Protein AF-A0A8J7W4I3-F1 (afdb_monomer)

Mean predicted aligned error: 11.01 Å

Nearest PDB structures (foldseek):
  8e2i-assembly1_F  TM=3.881E-01  e=6.568E+00  Homo sapiens

Sequence (154 aa):
MSFKELLKLMIRDFFVITAGIVISVAIFCSAFYPEELFPVEFFWNIISLGIMSSLPHFIFYSEKELNKRQMLTRQVIHFSIILLILFTVGYSWGWIATGNILQPVVFFLLVTAVYLGVKVLAFQNDRKMADLLNRKLGEFHNLSGQSMDKERKE

InterPro domains:
  IPR021560 Protein of unknown function DUF3021 [PF11457] (11-137)

Radius of gyration: 22.22 Å; Cα contacts (8 Å, |Δi|>4): 41; chains: 1; bounding box: 44×23×83 Å

Foldseek 3Di:
DDPVVVVVVLVVLLVLLLVLLVVLVVVLCVVPPVPDDDDPVVVVVSNVLSVVLSVLVVVPPDPDPDDPVVVVVVLVVSLVVNLVVVVVVCVVVVVAPPPDPVSNVSVNVSSVVSSVVSVVVVVVVVVVVVVVVVVVVVVVVVVVVVVVVVVVVD

Secondary structure (DSSP, 8-state):
--HHHHHHHHHHHHHHHHHHHHHHHHHHHHHH-TT----HHHHHHHHHHHHHHHHHHHHH-------HHHHHHHHHHHHHHHHHHHHHHHHHTT-S-TT-THHHHHHHHHHHHHHHHHHHHHHHHHHHHHHHHHHHHHHHHHHHHHHHHHHTT-

pLDDT: mean 74.69, std 10.33, range [40.12, 89.81]

Structure (mmCIF, N/CA/C/O backbone):
data_AF-A0A8J7W4I3-F1
#
_entry.id   AF-A0A8J7W4I3-F1
#
loop_
_atom_site.group_PDB
_atom_site.id
_atom_site.type_symbol
_atom_site.label_atom_id
_atom_site.label_alt_id
_atom_site.label_comp_id
_atom_site.label_asym_id
_atom_site.label_entity_id
_atom_site.label_seq_id
_atom_site.pdbx_PDB_ins_code
_atom_site.Cartn_x
_atom_site.Cartn_y
_atom_site.Cartn_z
_atom_site.occupancy
_atom_site.B_iso_or_equiv
_atom_site.auth_seq_id
_atom_site.auth_comp_id
_atom_site.auth_asym_id
_atom_site.auth_atom_id
_atom_site.pdbx_PDB_model_num
ATOM 1 N N . MET A 1 1 ? -10.582 8.110 20.628 1.00 56.19 1 MET A N 1
ATOM 2 C CA . MET A 1 1 ? -9.203 7.590 20.827 1.00 56.19 1 MET A CA 1
ATOM 3 C C . MET A 1 1 ? -8.266 8.732 21.202 1.00 56.19 1 MET A C 1
ATOM 5 O O . MET A 1 1 ? -8.504 9.848 20.764 1.00 56.19 1 MET A O 1
ATOM 9 N N . SER A 1 2 ? -7.210 8.474 21.983 1.00 65.94 2 SER A N 1
ATOM 10 C CA . SER A 1 2 ? -6.148 9.466 22.232 1.00 65.94 2 SER A CA 1
ATOM 11 C C . SER A 1 2 ? -5.258 9.633 20.994 1.00 65.94 2 SER A C 1
ATOM 13 O O . SER A 1 2 ? -5.010 8.657 20.287 1.00 65.94 2 SER A O 1
ATOM 15 N N . PHE A 1 3 ? -4.732 10.839 20.756 1.00 71.44 3 PHE A N 1
ATOM 16 C CA . PHE A 1 3 ? -3.835 11.141 19.629 1.00 71.44 3 PHE A CA 1
ATOM 17 C C . PHE A 1 3 ? -2.636 10.182 19.543 1.00 71.44 3 PHE A C 1
ATOM 19 O O . PHE A 1 3 ? -2.240 9.775 18.457 1.00 71.44 3 PHE A O 1
ATOM 26 N N . LYS A 1 4 ? -2.099 9.753 20.693 1.00 71.38 4 LYS A N 1
ATOM 27 C CA . LYS A 1 4 ? -0.975 8.803 20.755 1.00 71.38 4 LYS A CA 1
ATOM 28 C C . LYS A 1 4 ? -1.333 7.421 20.198 1.00 71.38 4 LYS A C 1
ATOM 30 O O . LYS A 1 4 ? -0.510 6.806 19.528 1.00 71.38 4 LYS A O 1
ATOM 35 N N . GLU A 1 5 ? -2.553 6.949 20.452 1.00 69.81 5 GLU A N 1
ATOM 36 C CA . GLU A 1 5 ? -3.039 5.664 19.932 1.00 69.81 5 GLU A CA 1
ATOM 37 C C . GLU A 1 5 ? -3.300 5.749 18.427 1.00 69.81 5 GLU A C 1
ATOM 39 O O . GLU A 1 5 ? -2.903 4.855 17.685 1.0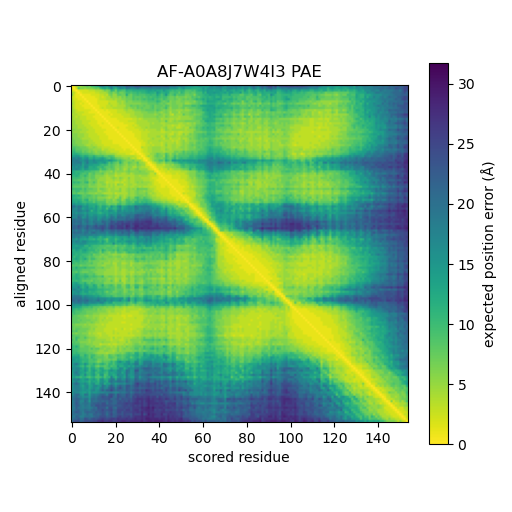0 69.81 5 GLU A O 1
ATOM 44 N N . LEU A 1 6 ? -3.875 6.866 17.964 1.00 68.56 6 LEU A N 1
ATOM 45 C CA . LEU A 1 6 ? -4.054 7.133 16.535 1.00 68.56 6 LEU A CA 1
ATOM 46 C C . LEU A 1 6 ? -2.706 7.142 15.804 1.00 68.56 6 LEU A C 1
ATOM 48 O O . LEU A 1 6 ? -2.540 6.424 14.824 1.00 68.56 6 LEU A O 1
ATOM 52 N N . LEU A 1 7 ? -1.715 7.871 16.325 1.00 74.19 7 LEU A N 1
ATOM 53 C CA . LEU A 1 7 ? -0.373 7.932 15.742 1.00 74.19 7 LEU A CA 1
ATOM 54 C C . LEU A 1 7 ? 0.287 6.545 15.670 1.00 74.19 7 LEU A C 1
ATOM 56 O O . LEU A 1 7 ? 0.895 6.193 14.663 1.00 74.19 7 LEU A O 1
ATOM 60 N N . LYS A 1 8 ? 0.150 5.735 16.725 1.00 75.00 8 LYS A N 1
ATOM 61 C CA . LYS A 1 8 ? 0.725 4.386 16.783 1.00 75.00 8 LYS A CA 1
ATOM 62 C C . LYS A 1 8 ? 0.099 3.446 15.750 1.00 75.00 8 LYS A C 1
ATOM 64 O O . LYS A 1 8 ? 0.824 2.680 15.115 1.00 75.00 8 LYS A O 1
ATOM 69 N N . LEU A 1 9 ? -1.222 3.516 15.575 1.00 71.19 9 LEU A N 1
ATOM 70 C CA . LEU A 1 9 ? -1.937 2.771 14.537 1.00 71.19 9 LEU A CA 1
ATOM 71 C C . LEU A 1 9 ? -1.475 3.213 13.143 1.00 71.19 9 LEU A C 1
ATOM 73 O O . LEU A 1 9 ? -1.108 2.366 12.335 1.00 71.19 9 LEU A O 1
ATOM 77 N N . MET A 1 10 ? -1.379 4.524 12.907 1.00 69.50 10 MET A N 1
ATOM 78 C CA . MET A 1 10 ? -0.936 5.084 11.626 1.00 69.50 10 MET A CA 1
ATOM 79 C C . MET A 1 10 ? 0.479 4.647 11.250 1.00 69.50 10 MET A C 1
ATOM 81 O O . MET A 1 10 ? 0.707 4.202 10.130 1.00 69.50 10 MET A O 1
ATOM 85 N N . ILE A 1 11 ? 1.427 4.746 12.186 1.00 76.31 11 ILE A N 1
ATOM 86 C CA . ILE A 1 11 ? 2.817 4.343 11.946 1.00 76.31 11 ILE A CA 1
ATOM 87 C C . ILE A 1 11 ? 2.876 2.855 11.600 1.00 76.31 11 ILE A C 1
ATOM 89 O O . ILE A 1 11 ? 3.521 2.469 10.627 1.00 76.31 11 ILE A O 1
ATOM 93 N N . ARG A 1 12 ? 2.182 2.012 12.369 1.00 78.38 12 ARG A N 1
ATOM 94 C CA . ARG A 1 12 ? 2.148 0.572 12.109 1.00 78.38 12 ARG A CA 1
ATOM 95 C C . ARG A 1 12 ? 1.573 0.266 10.730 1.00 78.38 12 ARG A C 1
ATOM 97 O O . ARG A 1 12 ? 2.181 -0.501 9.988 1.00 78.38 12 ARG A O 1
ATOM 104 N N . ASP A 1 13 ? 0.421 0.838 10.401 1.00 73.25 13 ASP A N 1
ATOM 105 C CA . ASP A 1 13 ? -0.267 0.545 9.147 1.00 73.25 13 ASP A CA 1
ATOM 106 C C . ASP A 1 13 ? 0.565 1.037 7.953 1.00 73.25 13 ASP A C 1
ATOM 108 O O . ASP A 1 13 ? 0.709 0.308 6.974 1.00 73.25 13 ASP A O 1
ATOM 112 N N . PHE A 1 14 ? 1.234 2.189 8.078 1.00 78.44 14 PHE A N 1
ATOM 113 C CA . PHE A 1 14 ? 2.208 2.666 7.097 1.00 78.44 14 PHE A CA 1
ATOM 114 C C . PHE A 1 14 ? 3.349 1.666 6.869 1.00 78.44 14 PHE A C 1
ATOM 116 O O . PHE A 1 14 ? 3.643 1.327 5.722 1.00 78.44 14 PHE A O 1
ATOM 123 N N . PHE A 1 15 ? 3.975 1.154 7.935 1.00 81.00 15 PHE A N 1
ATOM 124 C CA . PHE A 1 15 ? 5.054 0.168 7.806 1.00 81.00 15 PHE A CA 1
ATOM 125 C C . PHE A 1 15 ? 4.573 -1.139 7.172 1.00 81.00 15 PHE A C 1
ATOM 127 O O . PHE A 1 15 ? 5.265 -1.695 6.323 1.00 81.00 15 PHE A O 1
ATOM 134 N N . VAL A 1 16 ? 3.382 -1.614 7.543 1.00 80.50 16 VAL A N 1
ATOM 135 C CA . VAL A 1 16 ? 2.788 -2.837 6.985 1.00 80.50 16 VAL A CA 1
ATOM 136 C C . VAL A 1 16 ? 2.477 -2.671 5.496 1.00 80.50 16 VAL A C 1
ATOM 138 O O . VAL A 1 16 ? 2.843 -3.534 4.698 1.00 80.50 16 VAL A O 1
ATOM 141 N N . ILE A 1 17 ? 1.836 -1.561 5.114 1.00 78.81 17 ILE A N 1
ATOM 142 C CA . ILE A 1 17 ? 1.514 -1.247 3.716 1.00 78.81 17 ILE A CA 1
ATOM 143 C C . ILE A 1 17 ? 2.805 -1.129 2.905 1.00 78.81 17 ILE A C 1
ATOM 145 O O . ILE A 1 17 ? 2.944 -1.779 1.872 1.00 78.81 17 ILE A O 1
ATOM 149 N N . THR A 1 18 ? 3.776 -0.362 3.404 1.00 82.50 18 THR A N 1
ATOM 150 C CA . THR A 1 18 ? 5.062 -0.152 2.728 1.00 82.50 18 THR A CA 1
ATOM 151 C C . THR A 1 18 ? 5.818 -1.466 2.550 1.00 82.50 18 THR A C 1
ATOM 153 O O . THR A 1 18 ? 6.272 -1.756 1.447 1.00 82.50 18 THR A O 1
ATOM 156 N N . ALA A 1 19 ? 5.896 -2.308 3.585 1.00 85.19 19 ALA A N 1
ATOM 157 C CA . ALA A 1 19 ? 6.526 -3.623 3.486 1.00 85.19 19 ALA A CA 1
ATOM 158 C C . ALA A 1 19 ? 5.827 -4.519 2.450 1.00 85.19 19 ALA A C 1
ATOM 160 O O . ALA A 1 19 ? 6.496 -5.155 1.637 1.00 85.19 1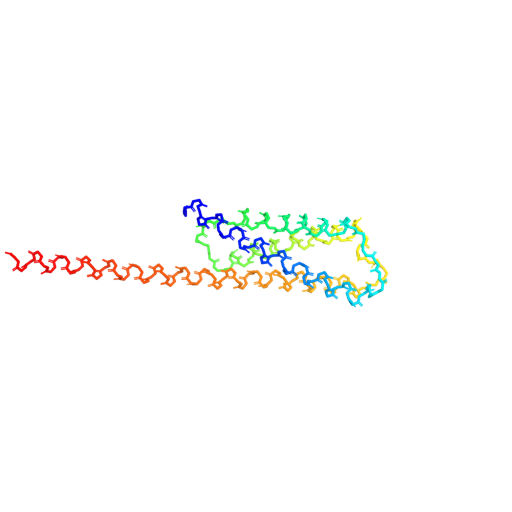9 ALA A O 1
ATOM 161 N N . GLY A 1 20 ? 4.489 -4.530 2.430 1.00 85.31 20 GLY A N 1
ATOM 162 C CA . GLY A 1 20 ? 3.712 -5.280 1.442 1.00 85.31 20 GLY A CA 1
ATOM 163 C C . GLY A 1 20 ? 3.953 -4.809 0.005 1.00 85.31 20 GLY A C 1
ATOM 164 O O . GLY A 1 20 ? 4.114 -5.638 -0.894 1.00 85.31 20 GLY A O 1
ATOM 165 N N . ILE A 1 21 ? 4.033 -3.492 -0.212 1.00 84.75 21 ILE A N 1
ATOM 166 C CA . ILE A 1 21 ? 4.357 -2.908 -1.520 1.00 84.75 21 ILE A CA 1
ATOM 167 C C . ILE A 1 21 ? 5.778 -3.298 -1.935 1.00 84.75 21 ILE A C 1
ATOM 169 O O . ILE A 1 21 ? 5.959 -3.776 -3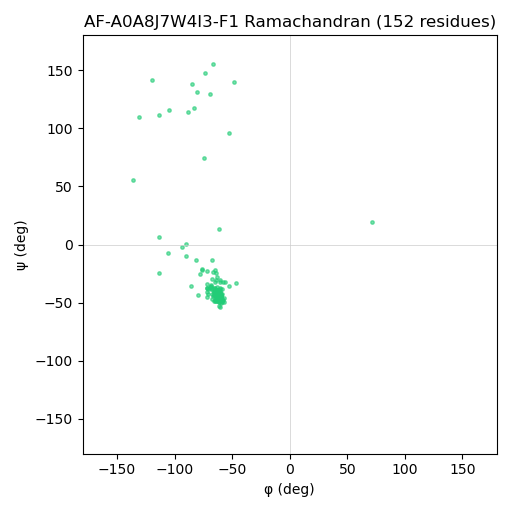.050 1.00 84.75 21 ILE A O 1
ATOM 173 N N . VAL A 1 22 ? 6.771 -3.161 -1.051 1.00 86.56 22 VAL A N 1
ATOM 174 C CA . VAL A 1 22 ? 8.171 -3.508 -1.355 1.00 86.56 22 VAL A CA 1
ATOM 175 C C . VAL A 1 22 ? 8.310 -4.984 -1.732 1.00 86.56 22 VAL A C 1
ATOM 177 O O . VAL A 1 22 ? 8.937 -5.292 -2.742 1.00 86.56 22 VAL A O 1
ATOM 180 N N . ILE A 1 23 ? 7.677 -5.893 -0.982 1.00 87.38 23 ILE A N 1
ATOM 181 C CA . ILE A 1 23 ? 7.667 -7.330 -1.305 1.00 87.38 23 ILE A CA 1
ATOM 182 C C . ILE A 1 23 ? 7.006 -7.573 -2.666 1.00 87.38 23 ILE A C 1
ATOM 184 O O . ILE A 1 23 ? 7.525 -8.329 -3.481 1.00 87.38 23 ILE A O 1
ATOM 188 N N . SER A 1 24 ? 5.878 -6.914 -2.932 1.00 86.56 24 SER A N 1
ATOM 189 C CA . SER A 1 24 ? 5.159 -7.065 -4.200 1.00 86.56 24 SER A CA 1
ATOM 190 C C . SER A 1 24 ? 5.979 -6.584 -5.387 1.00 86.56 24 SER A C 1
ATOM 192 O O . SER A 1 24 ? 6.048 -7.271 -6.402 1.00 86.56 24 SER A O 1
ATOM 194 N N . VAL A 1 25 ? 6.637 -5.434 -5.248 1.00 84.56 25 VAL A N 1
ATOM 195 C CA . VAL A 1 25 ? 7.529 -4.903 -6.276 1.00 84.56 25 VAL A CA 1
ATOM 196 C C . VAL A 1 25 ? 8.724 -5.829 -6.478 1.00 84.56 25 VAL A C 1
ATOM 198 O O . VAL A 1 25 ? 9.047 -6.137 -7.617 1.00 84.56 25 VAL A O 1
ATOM 201 N N . ALA A 1 26 ? 9.327 -6.353 -5.408 1.00 85.88 26 ALA A N 1
ATOM 202 C CA . ALA A 1 26 ? 10.422 -7.315 -5.519 1.00 85.88 26 ALA A CA 1
ATOM 203 C C . ALA A 1 26 ? 10.003 -8.585 -6.284 1.00 85.88 26 ALA A C 1
ATOM 205 O O . ALA A 1 26 ? 10.731 -9.032 -7.168 1.00 85.88 26 ALA A O 1
ATOM 206 N N . ILE A 1 27 ? 8.812 -9.128 -6.002 1.00 87.06 27 ILE A N 1
ATOM 207 C CA . ILE A 1 27 ? 8.253 -10.281 -6.729 1.00 87.06 27 ILE A CA 1
ATOM 208 C C . ILE A 1 27 ? 8.005 -9.927 -8.200 1.00 87.06 27 ILE A C 1
ATOM 210 O O . ILE A 1 27 ? 8.367 -10.699 -9.086 1.00 87.06 27 ILE A O 1
ATOM 214 N N . PHE A 1 28 ? 7.413 -8.762 -8.472 1.00 84.62 28 PHE A N 1
ATOM 215 C CA . PHE A 1 28 ? 7.118 -8.312 -9.831 1.00 84.62 28 PHE A CA 1
ATOM 216 C C . PHE A 1 28 ? 8.396 -8.116 -10.659 1.00 84.62 28 PHE A C 1
ATOM 218 O O . PHE A 1 28 ? 8.505 -8.654 -11.761 1.00 84.62 28 PHE A O 1
ATOM 225 N N . CYS A 1 29 ? 9.387 -7.409 -10.112 1.00 83.69 29 CYS A N 1
ATOM 226 C CA . CYS A 1 29 ? 10.671 -7.185 -10.769 1.00 83.69 29 CYS A CA 1
ATOM 227 C C . CYS A 1 29 ? 11.431 -8.499 -10.969 1.00 83.69 29 CYS A C 1
ATOM 229 O O . CYS A 1 29 ? 11.921 -8.746 -12.063 1.00 83.69 29 CYS A O 1
ATOM 231 N N . SER A 1 30 ? 11.450 -9.392 -9.976 1.00 83.56 30 SER A N 1
ATOM 232 C CA . SER A 1 30 ? 12.094 -10.703 -10.121 1.00 83.56 30 SER A CA 1
ATOM 233 C C . SER A 1 30 ? 11.440 -11.579 -11.197 1.00 83.56 30 SER A C 1
ATOM 235 O O . SER A 1 30 ? 12.116 -12.441 -11.753 1.00 83.56 30 SER A O 1
ATOM 237 N N . ALA A 1 31 ? 10.144 -11.400 -11.473 1.00 82.81 31 ALA A N 1
ATOM 238 C CA . ALA A 1 31 ? 9.415 -12.191 -12.462 1.00 82.81 31 ALA A CA 1
ATOM 239 C C . ALA A 1 31 ? 9.543 -11.647 -13.895 1.00 82.81 31 ALA A C 1
ATOM 241 O O . ALA A 1 31 ? 9.582 -12.436 -14.837 1.00 82.81 31 ALA A O 1
ATOM 242 N N . PHE A 1 32 ? 9.585 -10.321 -14.071 1.00 80.31 32 PHE A N 1
ATOM 243 C CA . PHE A 1 32 ? 9.536 -9.684 -15.396 1.00 80.31 32 PHE A CA 1
ATOM 244 C C . PHE A 1 32 ? 10.816 -8.947 -15.804 1.00 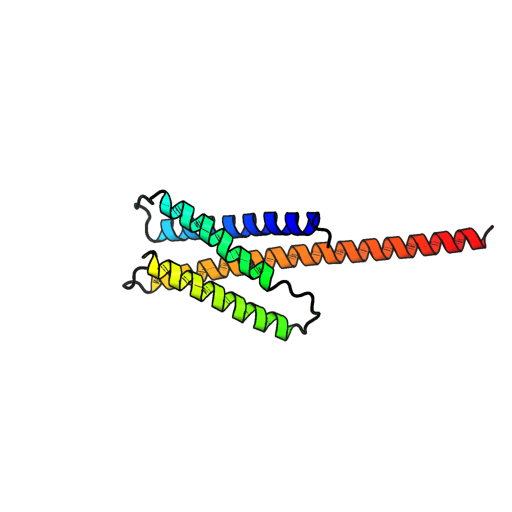80.31 32 PHE A C 1
ATOM 246 O O . PHE A 1 32 ? 11.055 -8.790 -16.997 1.00 80.31 32 PHE A O 1
ATOM 253 N N . TYR A 1 33 ? 11.627 -8.513 -14.840 1.00 80.62 33 TYR A N 1
ATOM 254 C CA . TYR A 1 33 ? 12.815 -7.680 -15.047 1.00 80.62 33 TYR A CA 1
ATOM 255 C C . TYR A 1 33 ? 14.010 -8.181 -14.206 1.00 80.62 33 TYR A C 1
ATOM 257 O O . TYR A 1 33 ? 14.560 -7.423 -13.406 1.00 80.62 33 TYR A O 1
ATOM 265 N N . PRO A 1 34 ? 14.414 -9.463 -14.332 1.00 75.44 34 PRO A N 1
ATOM 266 C CA . PRO A 1 34 ? 15.417 -10.065 -13.450 1.00 75.44 34 PRO A CA 1
ATOM 267 C C . PRO A 1 34 ? 16.827 -9.473 -13.603 1.00 75.44 34 PRO A C 1
ATOM 269 O O . PRO A 1 34 ? 17.610 -9.549 -12.661 1.00 75.44 34 PRO A O 1
ATOM 272 N N . GLU A 1 35 ? 17.151 -8.880 -14.756 1.00 76.31 35 GLU A N 1
ATOM 273 C CA . GLU A 1 35 ? 18.484 -8.328 -15.048 1.00 76.31 35 GLU A CA 1
ATOM 274 C C . GLU A 1 35 ? 18.506 -6.797 -15.195 1.00 76.31 35 GLU A C 1
ATOM 276 O O . GLU A 1 35 ? 19.541 -6.222 -15.534 1.00 76.31 35 GLU A O 1
ATOM 281 N N . GLU A 1 36 ? 17.391 -6.108 -14.929 1.00 77.94 36 GLU A N 1
ATOM 282 C CA . GLU A 1 36 ? 17.358 -4.648 -15.030 1.00 77.94 36 GLU A CA 1
ATOM 283 C C . GLU A 1 36 ? 17.847 -3.946 -13.759 1.00 77.94 36 GLU A C 1
ATOM 285 O O . GLU A 1 36 ? 17.493 -4.293 -12.629 1.00 77.94 36 GLU A O 1
ATOM 290 N N . LEU A 1 37 ? 18.643 -2.895 -13.962 1.00 75.31 37 LEU A N 1
ATOM 291 C CA . LEU A 1 37 ? 19.081 -1.989 -12.909 1.00 75.31 37 LEU A CA 1
ATOM 292 C C . LEU A 1 37 ? 18.054 -0.867 -12.743 1.00 75.31 37 LEU A C 1
ATOM 294 O O . LEU A 1 37 ? 17.890 -0.021 -13.620 1.00 75.31 37 LEU A O 1
ATOM 298 N N . PHE A 1 38 ? 17.390 -0.833 -11.589 1.00 78.12 38 PHE A N 1
ATOM 299 C CA . PHE A 1 38 ? 16.411 0.206 -11.282 1.00 78.12 38 PHE A CA 1
ATOM 300 C C . PHE A 1 38 ? 17.092 1.501 -10.811 1.00 78.12 38 PHE A C 1
ATOM 302 O O . PHE A 1 38 ? 17.924 1.458 -9.897 1.00 78.12 38 PHE A O 1
ATOM 309 N N . PRO A 1 39 ? 16.728 2.670 -11.372 1.00 81.38 39 PRO A N 1
ATOM 310 C CA . PRO A 1 39 ? 17.242 3.953 -10.907 1.00 81.38 39 PRO A CA 1
ATOM 311 C C . PRO A 1 39 ? 16.736 4.272 -9.494 1.00 81.38 39 PRO A C 1
ATOM 313 O O . PRO A 1 39 ? 15.662 3.835 -9.084 1.00 81.38 39 PRO A O 1
ATOM 316 N N . VAL A 1 40 ? 17.476 5.103 -8.754 1.00 82.44 40 VAL A N 1
ATOM 317 C CA . VAL A 1 40 ? 17.123 5.502 -7.373 1.00 82.44 40 VAL A CA 1
ATOM 318 C C . VAL A 1 40 ? 15.722 6.131 -7.291 1.00 82.44 40 VAL A C 1
ATOM 320 O O . VAL A 1 40 ? 15.006 5.939 -6.310 1.00 82.44 40 VAL A O 1
ATOM 323 N N . GLU A 1 41 ? 15.293 6.826 -8.345 1.00 80.75 41 GLU A N 1
ATOM 324 C CA . GLU A 1 41 ? 13.958 7.426 -8.470 1.00 80.75 41 GLU A CA 1
ATOM 325 C C . GLU A 1 41 ? 12.820 6.402 -8.347 1.00 80.75 41 GLU A C 1
ATOM 327 O O . GLU A 1 41 ? 11.772 6.706 -7.779 1.00 80.75 41 GLU A O 1
ATOM 332 N N . PHE A 1 42 ? 13.034 5.163 -8.799 1.00 81.06 42 PHE A N 1
ATOM 333 C CA . PHE A 1 42 ? 12.054 4.084 -8.682 1.00 81.06 42 PHE A CA 1
ATOM 334 C C . PHE A 1 42 ? 11.714 3.786 -7.217 1.00 81.06 42 PHE A C 1
ATOM 336 O O . PHE A 1 42 ? 10.544 3.653 -6.856 1.00 81.06 42 PHE A O 1
ATOM 343 N N . PHE A 1 43 ? 12.725 3.765 -6.346 1.00 81.25 43 PHE A N 1
ATOM 344 C CA . PHE A 1 43 ? 12.538 3.528 -4.915 1.00 81.25 43 PHE A CA 1
ATOM 345 C C . PHE A 1 43 ? 11.802 4.685 -4.233 1.00 81.25 43 PHE A C 1
ATOM 347 O O . PHE A 1 43 ? 10.928 4.448 -3.398 1.00 81.25 43 PHE A O 1
ATOM 354 N N . TRP A 1 44 ? 12.087 5.929 -4.626 1.00 84.50 44 TRP A N 1
ATOM 355 C CA . TRP A 1 44 ? 11.338 7.091 -4.140 1.00 84.50 44 TRP A CA 1
ATOM 356 C C . TRP A 1 44 ? 9.869 7.045 -4.562 1.00 84.50 44 TRP A C 1
ATOM 358 O O . TRP A 1 44 ? 8.997 7.290 -3.729 1.00 84.50 44 TRP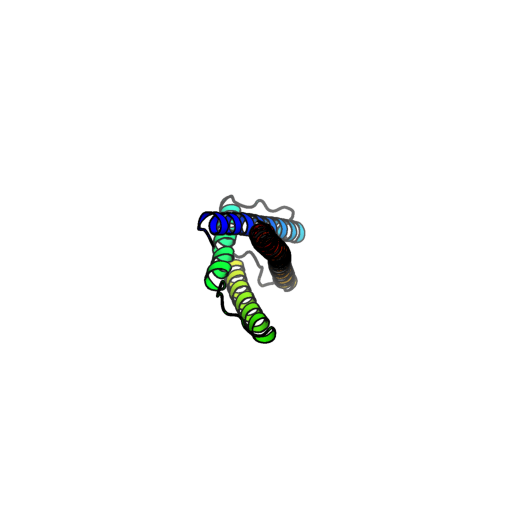 A O 1
ATOM 368 N N . ASN A 1 45 ? 9.581 6.627 -5.798 1.00 82.56 45 ASN A N 1
ATOM 369 C CA . ASN A 1 45 ? 8.207 6.455 -6.272 1.00 82.56 45 ASN A CA 1
ATOM 370 C C . ASN A 1 45 ? 7.445 5.405 -5.449 1.00 82.56 45 ASN A C 1
ATOM 372 O O . ASN A 1 45 ? 6.282 5.627 -5.112 1.00 82.56 45 ASN A O 1
ATOM 376 N N . ILE A 1 46 ? 8.094 4.301 -5.057 1.00 82.00 46 ILE A N 1
ATOM 377 C CA . ILE A 1 46 ? 7.499 3.275 -4.181 1.00 82.00 46 ILE A CA 1
ATOM 378 C C . ILE A 1 46 ? 7.149 3.849 -2.805 1.00 82.00 46 ILE A C 1
ATOM 380 O O . ILE A 1 46 ? 6.060 3.592 -2.288 1.00 82.00 46 ILE A O 1
ATOM 384 N N . ILE A 1 47 ? 8.043 4.646 -2.218 1.00 81.88 47 ILE A N 1
ATOM 385 C CA . ILE A 1 47 ? 7.799 5.295 -0.923 1.00 81.88 47 ILE A CA 1
ATOM 386 C C . ILE A 1 47 ? 6.626 6.279 -1.039 1.00 81.88 47 ILE A C 1
ATOM 388 O O . ILE A 1 47 ? 5.706 6.242 -0.218 1.00 81.88 47 ILE A O 1
ATOM 392 N N . SER A 1 48 ? 6.601 7.108 -2.086 1.00 80.75 48 SER A N 1
ATOM 393 C CA . SER A 1 48 ? 5.500 8.039 -2.359 1.00 80.75 48 SER A CA 1
ATOM 394 C C . SER A 1 48 ? 4.164 7.317 -2.568 1.00 80.75 48 SER A C 1
ATOM 396 O O . SER A 1 48 ? 3.140 7.753 -2.039 1.00 80.75 48 SER A O 1
ATOM 398 N N . LEU A 1 49 ? 4.170 6.174 -3.259 1.00 78.56 49 LEU A N 1
ATOM 399 C CA . LEU A 1 49 ? 3.012 5.290 -3.421 1.00 78.56 49 LEU A CA 1
ATOM 400 C C . LEU A 1 49 ? 2.539 4.688 -2.092 1.00 78.56 49 LEU A C 1
ATOM 402 O O . LEU A 1 49 ? 1.333 4.616 -1.843 1.00 78.56 49 LEU A O 1
ATOM 406 N N . GLY A 1 50 ? 3.461 4.297 -1.209 1.00 77.12 50 GLY A N 1
ATOM 407 C CA . GLY A 1 50 ? 3.145 3.857 0.153 1.00 77.12 50 GLY A CA 1
ATOM 408 C C . GLY A 1 50 ? 2.425 4.941 0.958 1.00 77.12 50 GLY A C 1
ATOM 409 O O . GLY A 1 50 ? 1.394 4.681 1.578 1.00 77.12 50 GLY A O 1
ATOM 410 N N . ILE A 1 51 ? 2.894 6.187 0.863 1.00 75.19 51 ILE A N 1
ATOM 411 C CA . ILE A 1 51 ? 2.249 7.339 1.510 1.00 75.19 51 ILE A CA 1
ATOM 412 C C . ILE A 1 51 ? 0.861 7.601 0.900 1.00 75.19 51 ILE A C 1
ATOM 414 O O . ILE A 1 51 ? -0.125 7.706 1.633 1.00 75.19 51 ILE A O 1
ATOM 418 N N . MET A 1 52 ? 0.749 7.644 -0.434 1.00 74.56 52 MET A N 1
ATOM 419 C CA . MET A 1 52 ? -0.527 7.877 -1.127 1.00 74.56 52 MET A CA 1
ATOM 420 C C . MET A 1 52 ? -1.557 6.776 -0.877 1.00 74.56 52 MET A C 1
ATOM 422 O O . MET A 1 52 ? -2.739 7.075 -0.747 1.00 74.56 52 MET A O 1
ATOM 426 N N . SER A 1 53 ? -1.137 5.515 -0.782 1.00 70.94 53 SER A N 1
ATOM 427 C CA . SER A 1 53 ? -2.038 4.385 -0.508 1.00 70.94 53 SER A CA 1
ATOM 428 C C . SER A 1 53 ? -2.472 4.294 0.958 1.00 70.94 53 SER A C 1
ATOM 430 O O . SER A 1 53 ? -3.537 3.742 1.244 1.00 70.94 53 SER A O 1
ATOM 432 N N . SER A 1 54 ? -1.711 4.891 1.882 1.00 66.62 54 SER A N 1
ATOM 433 C CA . SER A 1 54 ? -2.087 5.008 3.296 1.00 66.62 54 SER A CA 1
ATOM 434 C C . SER A 1 54 ? -3.117 6.118 3.561 1.00 66.62 54 SER A C 1
ATOM 436 O O . SER A 1 54 ? -3.859 6.031 4.541 1.00 66.62 54 SER A O 1
ATOM 438 N N . LEU A 1 55 ? -3.197 7.151 2.711 1.00 64.19 55 LEU A N 1
ATOM 439 C CA . LEU A 1 55 ? -4.126 8.284 2.868 1.00 64.19 55 LEU A CA 1
ATOM 440 C C . LEU A 1 55 ? -5.622 7.893 2.786 1.00 64.19 55 LEU A C 1
ATOM 442 O O . LEU A 1 55 ? -6.413 8.380 3.594 1.00 64.19 55 LEU A O 1
ATOM 446 N N . PRO A 1 56 ? -6.05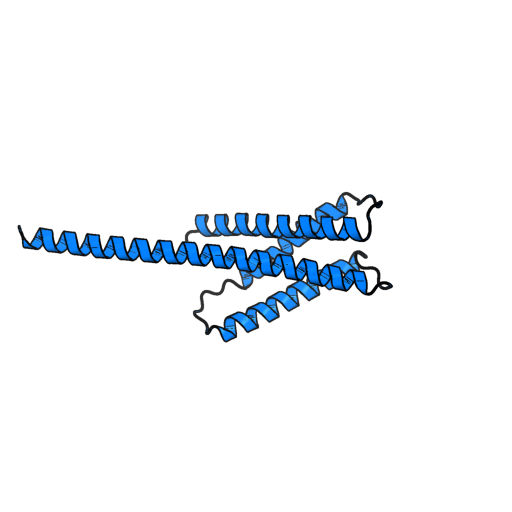9 6.996 1.885 1.00 58.41 56 PRO A N 1
ATOM 447 C CA . PRO A 1 56 ? -7.448 6.546 1.822 1.00 58.41 56 PRO A CA 1
ATOM 448 C C . PRO A 1 56 ? -7.956 5.855 3.099 1.00 58.41 56 PRO A C 1
ATOM 450 O O . PRO A 1 56 ? -9.129 6.013 3.449 1.00 58.41 56 PRO A O 1
ATOM 453 N N . HIS A 1 57 ? -7.077 5.175 3.849 1.00 57.72 57 HIS A N 1
ATOM 454 C CA . HIS A 1 57 ? -7.426 4.568 5.144 1.00 57.72 57 HIS A CA 1
ATOM 455 C C . HIS A 1 57 ? -7.908 5.622 6.157 1.00 57.72 57 HIS A C 1
ATOM 457 O O . HIS A 1 57 ? -8.804 5.351 6.954 1.00 57.72 57 HIS A O 1
ATOM 463 N N . PHE A 1 58 ? -7.375 6.846 6.065 1.00 51.22 58 PHE A N 1
ATOM 464 C CA . PHE A 1 58 ? -7.762 7.990 6.891 1.00 51.22 58 PHE A CA 1
ATOM 465 C C . PHE A 1 58 ? -9.151 8.532 6.525 1.00 51.22 58 PHE A C 1
ATOM 467 O O . PHE A 1 58 ? -9.983 8.750 7.400 1.00 51.22 58 PHE A O 1
ATOM 474 N N . ILE A 1 59 ? -9.442 8.685 5.228 1.00 50.09 59 ILE A N 1
ATOM 475 C CA . ILE A 1 59 ? -10.744 9.189 4.746 1.00 50.09 59 ILE A CA 1
ATOM 476 C C . ILE A 1 59 ? -11.867 8.184 5.030 1.00 50.09 59 ILE A C 1
ATOM 478 O O . ILE A 1 59 ? -13.026 8.563 5.227 1.00 50.09 59 ILE A O 1
ATOM 482 N N . PHE A 1 60 ? -11.542 6.888 5.064 1.00 48.31 60 PHE A N 1
ATOM 483 C CA . PHE A 1 60 ? -12.537 5.841 5.250 1.00 48.31 60 PHE A CA 1
ATOM 484 C C . PHE A 1 60 ? -12.756 5.386 6.700 1.00 48.31 60 PHE A C 1
ATOM 486 O O . PHE A 1 60 ? -13.701 4.630 6.949 1.00 48.31 60 PHE A O 1
ATOM 493 N N . TYR A 1 61 ? -12.014 5.923 7.669 1.00 50.03 61 TYR A N 1
ATOM 494 C CA . TYR A 1 61 ? -12.265 5.719 9.098 1.00 50.03 61 TYR A CA 1
ATOM 495 C C . TYR A 1 61 ? -13.491 6.537 9.552 1.00 50.03 61 TYR A C 1
ATOM 497 O O . TYR A 1 61 ? -13.386 7.600 10.152 1.00 50.03 61 TYR A O 1
ATOM 505 N N . SER A 1 62 ? -14.691 6.082 9.185 1.00 40.12 62 SER A N 1
ATOM 506 C CA . SER A 1 62 ? -15.954 6.684 9.626 1.00 40.12 62 SER A CA 1
ATOM 507 C C . SER A 1 62 ? -16.580 5.781 10.682 1.00 40.12 62 SER A C 1
ATOM 509 O O . SER A 1 62 ? -16.947 4.650 10.376 1.00 40.12 62 SER A O 1
ATOM 511 N N . GLU A 1 63 ? -16.695 6.309 11.904 1.00 43.41 63 GLU A N 1
ATOM 512 C CA . GLU A 1 63 ? -17.211 5.699 13.147 1.00 43.41 63 GLU A CA 1
ATOM 513 C C . GLU A 1 63 ? -18.685 5.240 13.105 1.00 43.41 63 GLU A C 1
ATOM 515 O O . GLU A 1 63 ? -19.281 4.970 14.145 1.00 43.41 63 GLU A O 1
ATOM 520 N N . LYS A 1 64 ? -19.328 5.156 11.937 1.00 41.06 64 LYS A N 1
ATOM 521 C CA . LYS A 1 64 ? -20.744 4.781 11.880 1.00 41.06 64 LYS A CA 1
ATOM 522 C C . LYS A 1 64 ? -20.907 3.265 11.914 1.00 41.06 64 LYS A C 1
ATOM 524 O O . LYS A 1 64 ? -20.497 2.581 10.977 1.00 41.06 64 LYS A O 1
ATOM 529 N N . GLU A 1 65 ? -21.574 2.774 12.961 1.00 42.91 65 GLU A N 1
ATOM 530 C CA . GLU A 1 65 ? -22.168 1.436 13.024 1.00 42.91 65 GLU A CA 1
ATOM 531 C C . GLU A 1 65 ? -23.076 1.240 11.807 1.00 42.91 65 GLU A C 1
ATOM 533 O O . GLU A 1 65 ? -24.216 1.699 11.754 1.00 42.91 65 GLU A O 1
ATOM 538 N N . LEU A 1 66 ? -22.532 0.614 10.770 1.00 48.19 66 LEU A N 1
ATOM 539 C CA . LEU A 1 66 ? -23.237 0.374 9.525 1.00 48.19 66 LEU A CA 1
ATOM 540 C C . LEU A 1 66 ? -23.309 -1.122 9.273 1.00 48.19 66 LEU A C 1
ATOM 542 O O . LEU A 1 66 ? -22.377 -1.887 9.521 1.00 48.19 66 LEU A O 1
ATOM 546 N N . ASN A 1 67 ? -24.464 -1.521 8.759 1.00 53.88 67 ASN A N 1
ATOM 547 C CA . ASN A 1 67 ? -24.828 -2.889 8.442 1.00 53.88 67 ASN A CA 1
ATOM 548 C C . ASN A 1 67 ? -23.716 -3.588 7.623 1.00 53.88 67 ASN A C 1
ATOM 550 O O . ASN A 1 67 ? -23.147 -2.991 6.706 1.00 53.88 67 ASN A O 1
ATOM 554 N N . LYS A 1 68 ? -23.427 -4.870 7.911 1.00 58.59 68 LYS A N 1
ATOM 555 C CA . LYS A 1 68 ? -22.310 -5.660 7.338 1.00 58.59 68 LYS A CA 1
ATOM 556 C C . LYS A 1 68 ? -22.185 -5.546 5.808 1.00 58.59 68 LYS A C 1
ATOM 558 O O . LYS A 1 68 ? -21.080 -5.564 5.271 1.00 58.59 68 LYS A O 1
ATOM 563 N N . ARG A 1 69 ? -23.313 -5.404 5.098 1.00 60.91 69 ARG A N 1
ATOM 564 C CA . ARG A 1 69 ? -23.355 -5.243 3.632 1.00 60.91 69 ARG A CA 1
ATOM 565 C C . ARG A 1 69 ? -22.863 -3.870 3.154 1.00 60.91 69 ARG A C 1
ATOM 567 O O . ARG A 1 69 ? -22.176 -3.801 2.144 1.00 60.91 69 ARG A O 1
ATOM 574 N N . GLN A 1 70 ? -23.155 -2.795 3.887 1.00 63.22 70 GLN A N 1
ATOM 575 C CA . GLN A 1 70 ? -22.721 -1.435 3.537 1.00 63.22 70 GLN A CA 1
ATOM 576 C C . GLN A 1 70 ? -21.214 -1.241 3.752 1.00 63.22 70 GLN A C 1
ATOM 578 O O . GLN A 1 70 ? -20.567 -0.569 2.948 1.00 63.22 70 GLN A O 1
ATOM 583 N N . MET A 1 71 ? -20.636 -1.890 4.772 1.00 64.81 71 MET A N 1
ATOM 584 C CA . MET A 1 71 ? -19.179 -1.925 4.959 1.00 64.81 71 MET A CA 1
ATOM 585 C C . MET A 1 71 ? -18.473 -2.606 3.783 1.00 64.81 71 MET A C 1
ATOM 587 O O . MET A 1 71 ? -17.466 -2.093 3.298 1.00 64.81 71 MET A O 1
ATOM 591 N N . LEU A 1 72 ? -19.022 -3.721 3.283 1.00 68.31 72 LEU A N 1
ATOM 592 C CA . LEU A 1 72 ? -18.444 -4.437 2.146 1.00 68.31 72 LEU A CA 1
ATOM 593 C C . LEU A 1 72 ? -18.458 -3.583 0.870 1.00 68.31 72 LEU A C 1
ATOM 595 O O . LEU A 1 72 ? -17.419 -3.445 0.230 1.00 68.31 72 LEU A O 1
ATOM 599 N N . THR A 1 73 ? -19.591 -2.959 0.530 1.00 70.69 73 THR A N 1
ATOM 600 C CA . THR A 1 73 ? -19.710 -2.115 -0.673 1.00 70.69 73 THR A CA 1
ATOM 601 C C . THR A 1 73 ? -18.729 -0.948 -0.647 1.00 70.69 73 THR A C 1
ATOM 603 O O . THR A 1 73 ? -18.029 -0.690 -1.626 1.00 70.69 73 THR A O 1
ATOM 606 N N . ARG A 1 74 ? -18.622 -0.271 0.499 1.00 73.44 74 ARG A N 1
ATOM 607 C CA . ARG A 1 74 ? -17.690 0.842 0.691 1.00 73.44 74 ARG A CA 1
ATOM 608 C C . ARG A 1 74 ? -16.238 0.402 0.490 1.00 73.44 74 ARG A C 1
ATOM 610 O O . ARG A 1 74 ? -15.440 1.130 -0.096 1.00 73.44 74 ARG A O 1
ATOM 617 N N . GLN A 1 75 ? -15.917 -0.807 0.935 1.00 70.81 75 GLN A N 1
ATOM 618 C CA . GLN A 1 75 ? -14.585 -1.373 0.800 1.00 70.81 75 GLN A CA 1
ATOM 619 C C . GLN A 1 75 ? -14.246 -1.773 -0.638 1.00 70.81 75 GLN A C 1
ATOM 621 O O . GLN A 1 75 ? -13.122 -1.552 -1.079 1.00 70.81 75 GLN A O 1
ATOM 626 N N . VAL A 1 76 ? -15.221 -2.291 -1.390 1.00 76.75 76 VAL A N 1
ATOM 627 C CA . VAL A 1 76 ? -15.066 -2.578 -2.824 1.00 76.75 76 VAL A CA 1
ATOM 628 C C . VAL A 1 76 ? -14.846 -1.291 -3.621 1.00 76.75 76 VAL A C 1
ATOM 630 O O . VAL A 1 76 ? -13.948 -1.247 -4.461 1.00 76.75 76 VAL A O 1
ATOM 633 N N . ILE A 1 77 ? -15.599 -0.224 -3.329 1.00 80.12 77 ILE A N 1
ATOM 634 C CA . ILE A 1 77 ? -15.407 1.084 -3.979 1.00 80.12 77 ILE A CA 1
ATOM 635 C C . ILE A 1 77 ? -14.007 1.626 -3.680 1.00 80.12 77 ILE A C 1
ATOM 637 O O . ILE A 1 77 ? -13.284 2.017 -4.592 1.00 80.12 77 ILE A O 1
ATOM 641 N N . HIS A 1 78 ? -13.595 1.594 -2.413 1.00 79.38 78 HIS A N 1
ATOM 642 C CA . HIS A 1 78 ? -12.270 2.044 -2.000 1.00 79.38 78 HIS A CA 1
ATOM 643 C C . HIS A 1 78 ? -11.147 1.261 -2.687 1.00 79.38 78 HIS A C 1
ATOM 645 O O . HIS A 1 78 ? -10.190 1.851 -3.185 1.00 79.38 78 HIS A O 1
ATOM 651 N N . PHE A 1 79 ? -11.264 -0.069 -2.729 1.00 80.56 79 PHE A N 1
ATOM 652 C CA . PHE A 1 79 ? -10.314 -0.918 -3.437 1.00 80.56 79 PHE A CA 1
ATOM 653 C C . PHE A 1 79 ? -10.255 -0.571 -4.926 1.00 80.56 79 PHE A C 1
ATOM 655 O O . PHE A 1 79 ? -9.167 -0.420 -5.467 1.00 80.56 79 PHE A O 1
ATOM 662 N N . SER A 1 80 ? -11.409 -0.361 -5.562 1.00 82.38 80 SER A N 1
ATOM 663 C CA . SER A 1 80 ? -11.490 -0.008 -6.985 1.00 82.38 80 SER A CA 1
ATOM 664 C C . SER A 1 80 ? -10.819 1.335 -7.289 1.00 82.38 80 SER A C 1
ATOM 666 O O . SER A 1 80 ? -10.119 1.454 -8.290 1.00 82.38 80 SER A O 1
ATOM 668 N N . ILE A 1 81 ? -10.976 2.331 -6.409 1.00 82.06 81 ILE A N 1
ATOM 669 C CA . ILE A 1 81 ? -10.313 3.638 -6.542 1.00 82.06 81 ILE A CA 1
ATOM 670 C C . ILE A 1 81 ? -8.794 3.487 -6.425 1.00 82.06 81 ILE A C 1
ATOM 672 O O . ILE A 1 81 ? -8.067 3.990 -7.278 1.00 82.06 81 ILE A O 1
ATOM 676 N N . ILE A 1 82 ? -8.307 2.769 -5.405 1.00 81.12 82 ILE A N 1
ATOM 677 C CA . ILE A 1 82 ? -6.867 2.514 -5.244 1.00 81.12 82 ILE A CA 1
ATOM 678 C C . ILE A 1 82 ? -6.320 1.772 -6.461 1.00 81.12 82 ILE A C 1
ATOM 680 O O . ILE A 1 82 ? -5.287 2.161 -6.994 1.00 81.12 82 ILE A O 1
ATOM 684 N N . LEU A 1 83 ? -7.027 0.743 -6.924 1.00 85.00 83 LEU A N 1
ATOM 685 C CA . LEU A 1 83 ? -6.634 -0.036 -8.088 1.00 85.00 83 LEU A CA 1
ATOM 686 C C . LEU A 1 83 ? -6.493 0.853 -9.332 1.00 85.00 83 LEU A C 1
ATOM 688 O O . LEU A 1 83 ? -5.474 0.778 -10.009 1.00 85.00 83 LEU A O 1
ATOM 692 N N . LEU A 1 84 ? -7.474 1.722 -9.599 1.00 85.31 84 LEU A N 1
ATOM 693 C CA . LEU A 1 84 ? -7.442 2.672 -10.716 1.00 85.31 84 LEU A CA 1
ATOM 694 C C . LEU A 1 84 ? -6.270 3.649 -10.618 1.00 85.31 84 LEU A C 1
ATOM 696 O O . LEU A 1 84 ? -5.592 3.883 -11.618 1.00 85.31 84 LEU A O 1
ATOM 700 N N . ILE A 1 85 ? -6.006 4.195 -9.427 1.00 83.31 85 ILE A N 1
ATOM 701 C CA . ILE A 1 85 ? -4.868 5.096 -9.199 1.00 83.31 85 ILE A CA 1
ATOM 702 C C . ILE A 1 85 ? -3.559 4.356 -9.482 1.00 83.31 85 ILE A C 1
ATOM 704 O O . ILE A 1 85 ? -2.746 4.846 -10.260 1.00 83.31 85 ILE A O 1
ATOM 708 N N . LEU A 1 86 ? -3.379 3.160 -8.915 1.00 82.75 86 LEU A N 1
ATOM 709 C CA . LEU A 1 86 ? -2.171 2.350 -9.089 1.00 82.75 86 LEU A CA 1
ATOM 710 C C . LEU A 1 86 ? -1.954 1.932 -10.542 1.00 82.75 86 LEU A C 1
ATOM 712 O O . LEU A 1 86 ? -0.824 1.964 -11.016 1.00 82.75 86 LEU A O 1
ATOM 716 N N . PHE A 1 87 ? -3.021 1.588 -11.261 1.00 83.62 87 PHE A N 1
ATOM 717 C CA . PHE A 1 87 ? -2.945 1.282 -12.686 1.00 83.62 87 PHE A CA 1
ATOM 718 C C . PHE A 1 87 ? -2.577 2.510 -13.519 1.00 83.62 87 PHE A C 1
ATOM 720 O O . PHE A 1 87 ? -1.714 2.418 -14.386 1.00 83.62 87 PHE A O 1
ATOM 727 N N . THR A 1 88 ? -3.194 3.661 -13.245 1.00 83.69 88 THR A N 1
ATOM 728 C CA . THR A 1 88 ? -2.914 4.913 -13.970 1.00 83.69 88 THR A CA 1
ATOM 729 C C . THR A 1 88 ? -1.462 5.342 -13.767 1.00 83.69 88 THR A C 1
ATOM 731 O O . THR A 1 88 ? -0.773 5.684 -14.722 1.00 83.69 88 THR A O 1
ATOM 734 N N . VAL A 1 89 ? -0.981 5.249 -12.528 1.00 82.31 89 VAL A N 1
ATOM 735 C CA . VAL A 1 89 ? 0.414 5.475 -12.135 1.00 82.31 89 VAL A CA 1
ATOM 736 C C . VAL A 1 89 ? 1.340 4.473 -12.831 1.00 82.31 89 VAL A C 1
ATOM 738 O O . VAL A 1 89 ? 2.266 4.885 -13.525 1.00 82.31 89 VAL A O 1
ATOM 741 N N . GLY A 1 90 ? 1.062 3.173 -12.729 1.00 80.62 90 GLY A N 1
ATOM 742 C CA . GLY A 1 90 ? 1.883 2.123 -13.338 1.00 80.62 90 GLY A CA 1
ATOM 743 C C . GLY A 1 90 ? 2.009 2.259 -14.858 1.00 80.62 90 GLY A C 1
ATOM 744 O O . GLY A 1 90 ? 3.098 2.075 -15.398 1.00 80.62 90 GLY A O 1
ATOM 745 N N . TYR A 1 91 ? 0.935 2.656 -15.547 1.00 79.75 91 TYR A N 1
ATOM 746 C CA . TYR A 1 91 ? 0.983 2.967 -16.977 1.00 79.75 91 TYR A CA 1
ATOM 747 C C . TYR A 1 91 ? 1.729 4.272 -17.275 1.00 79.75 91 TYR A C 1
ATOM 749 O O . TYR A 1 91 ? 2.535 4.302 -18.201 1.00 79.75 91 TYR A O 1
ATOM 757 N N . SER A 1 92 ? 1.511 5.336 -16.493 1.00 78.25 92 SER A N 1
ATOM 758 C CA . SER A 1 92 ? 2.171 6.633 -16.706 1.00 78.25 92 SER A CA 1
ATOM 759 C C . SER A 1 92 ? 3.687 6.571 -16.507 1.00 78.25 92 SER A C 1
ATOM 761 O O . SER A 1 92 ? 4.412 7.308 -17.169 1.00 78.25 92 SER A O 1
ATOM 763 N N . TRP A 1 93 ? 4.164 5.711 -15.605 1.00 75.44 93 TRP A N 1
ATOM 764 C CA . TRP A 1 93 ? 5.591 5.482 -15.362 1.00 75.44 93 TRP A CA 1
ATOM 765 C C . TRP A 1 93 ? 6.193 4.365 -16.229 1.00 75.44 93 TRP A C 1
ATOM 767 O O . TRP A 1 93 ? 7.381 4.077 -16.105 1.00 75.44 93 TRP A O 1
ATOM 777 N N . GLY A 1 94 ? 5.401 3.729 -17.100 1.00 74.25 94 GLY A N 1
ATOM 778 C CA . GLY A 1 94 ? 5.880 2.679 -18.003 1.00 74.25 94 GLY A CA 1
ATOM 779 C C . GLY A 1 94 ? 6.234 1.353 -17.320 1.00 74.25 94 GLY A C 1
ATOM 780 O O . GLY A 1 94 ? 6.949 0.546 -17.903 1.00 74.25 94 GLY A O 1
ATOM 781 N N . TRP A 1 95 ? 5.742 1.100 -16.103 1.00 75.50 95 TRP A N 1
ATOM 782 C CA . TRP A 1 95 ? 6.004 -0.146 -15.363 1.00 75.50 95 TRP A CA 1
ATOM 783 C C . TRP A 1 95 ? 5.269 -1.355 -15.949 1.00 75.50 95 TRP A C 1
ATOM 785 O O . TRP A 1 95 ? 5.650 -2.498 -15.707 1.00 75.50 95 TRP A O 1
ATOM 795 N N . ILE A 1 96 ? 4.183 -1.104 -16.681 1.00 71.69 96 ILE A N 1
ATOM 796 C CA . ILE A 1 96 ? 3.355 -2.125 -17.318 1.00 71.69 96 ILE A CA 1
ATOM 797 C C . ILE A 1 96 ? 3.499 -1.958 -18.829 1.00 71.69 96 ILE A C 1
ATOM 799 O O . ILE A 1 96 ? 3.022 -0.973 -19.398 1.00 71.69 96 ILE A O 1
ATOM 803 N N . ALA A 1 97 ? 4.137 -2.922 -19.490 1.00 70.06 97 ALA A N 1
ATOM 804 C CA . ALA A 1 97 ? 4.238 -2.932 -20.939 1.00 70.06 97 ALA A CA 1
ATOM 805 C C . ALA A 1 97 ? 2.861 -3.219 -21.555 1.00 70.06 97 ALA A C 1
ATOM 807 O O . ALA A 1 97 ? 2.192 -4.202 -21.235 1.00 70.06 97 ALA A O 1
ATOM 808 N N . THR A 1 98 ? 2.452 -2.380 -22.504 1.00 64.50 98 THR A N 1
ATOM 809 C CA . THR A 1 98 ? 1.161 -2.477 -23.207 1.00 64.50 98 THR A CA 1
ATOM 810 C C . THR A 1 98 ? 1.043 -3.702 -24.120 1.00 64.50 98 THR A C 1
ATOM 812 O O . THR A 1 98 ? -0.057 -4.036 -24.550 1.00 64.50 98 THR A O 1
ATOM 815 N N . GLY A 1 99 ? 2.152 -4.394 -24.405 1.00 67.62 99 GLY A N 1
ATOM 816 C CA . GLY A 1 99 ? 2.198 -5.560 -25.293 1.00 67.62 99 GLY A CA 1
ATOM 817 C C . GLY A 1 99 ? 1.978 -6.919 -24.620 1.00 67.62 99 GLY A C 1
ATOM 818 O O . GLY A 1 99 ? 1.839 -7.911 -25.330 1.00 67.62 99 GLY A O 1
ATOM 819 N N . ASN A 1 100 ? 1.953 -7.001 -23.282 1.00 73.69 100 ASN A N 1
ATOM 820 C CA . ASN A 1 100 ? 1.883 -8.283 -22.576 1.00 73.69 100 ASN A CA 1
ATOM 821 C C . ASN A 1 100 ? 0.783 -8.282 -21.505 1.00 73.69 100 ASN A C 1
ATOM 823 O O . ASN A 1 100 ? 0.915 -7.644 -20.466 1.00 73.69 100 ASN A O 1
ATOM 827 N N . ILE A 1 101 ? -0.296 -9.037 -21.742 1.00 79.81 101 ILE A N 1
ATOM 828 C CA . ILE A 1 101 ? -1.474 -9.117 -20.853 1.00 79.81 101 ILE A CA 1
ATOM 829 C C . ILE A 1 101 ? -1.118 -9.730 -19.487 1.00 79.81 101 ILE A C 1
ATOM 831 O O . ILE A 1 101 ? -1.798 -9.477 -18.492 1.00 79.81 101 ILE A O 1
ATOM 835 N N . LEU A 1 102 ? -0.027 -10.497 -19.403 1.00 84.62 102 LEU A N 1
ATOM 836 C CA . LEU A 1 102 ? 0.386 -11.148 -18.162 1.00 84.62 102 LEU A CA 1
ATOM 837 C C . LEU A 1 102 ? 0.850 -10.146 -17.089 1.00 84.62 102 LEU A C 1
ATOM 839 O O . LEU A 1 102 ? 0.527 -10.320 -15.915 1.00 84.62 102 LEU A O 1
ATOM 843 N N . GLN A 1 103 ? 1.553 -9.076 -17.474 1.00 82.19 103 GLN A N 1
ATOM 844 C CA . GLN A 1 103 ? 2.053 -8.059 -16.540 1.00 82.19 103 GLN A CA 1
ATOM 845 C C . GLN A 1 103 ? 0.941 -7.343 -15.750 1.00 82.19 103 GLN A C 1
ATOM 847 O O . GLN A 1 103 ? 0.995 -7.372 -14.517 1.00 82.19 103 GLN A O 1
ATOM 852 N N . PRO A 1 104 ? -0.096 -6.749 -16.380 1.00 85.12 104 PRO A N 1
ATOM 853 C CA . PRO A 1 104 ? -1.176 -6.099 -15.641 1.00 85.12 104 PRO A CA 1
ATOM 854 C C . PRO A 1 104 ? -1.978 -7.085 -14.781 1.00 85.12 104 PRO A C 1
ATOM 856 O O . PRO A 1 104 ? -2.451 -6.704 -13.713 1.00 85.12 104 PRO A O 1
ATOM 859 N N . VAL A 1 105 ? -2.102 -8.356 -15.189 1.00 87.81 105 VAL A N 1
ATOM 860 C CA . VAL A 1 105 ? -2.779 -9.393 -14.387 1.00 87.81 105 VAL A CA 1
ATOM 861 C C . VAL A 1 105 ? -1.992 -9.721 -13.117 1.00 87.81 105 VAL A C 1
ATOM 863 O O . VAL A 1 105 ? -2.570 -9.755 -12.029 1.00 87.81 105 VAL A O 1
ATOM 866 N N . VAL A 1 106 ? -0.675 -9.923 -13.221 1.00 87.50 106 VAL A N 1
ATOM 867 C CA . VAL A 1 106 ? 0.175 -10.175 -12.046 1.00 87.50 106 VAL A CA 1
ATOM 868 C C . VAL A 1 106 ? 0.215 -8.946 -11.136 1.00 87.50 106 VAL A C 1
ATOM 870 O O . VAL A 1 106 ? 0.087 -9.086 -9.920 1.00 87.50 106 VAL A O 1
ATOM 873 N N . PHE A 1 107 ? 0.299 -7.741 -11.706 1.00 85.88 107 PHE A N 1
ATOM 874 C CA . PHE A 1 107 ? 0.222 -6.492 -10.948 1.00 85.88 107 PHE A CA 1
ATOM 875 C C . PHE A 1 107 ? -1.100 -6.377 -10.173 1.00 85.88 107 PHE A C 1
ATOM 877 O O . PHE A 1 107 ? -1.095 -6.123 -8.968 1.00 85.88 107 PHE A O 1
ATOM 884 N N . PHE A 1 108 ? -2.232 -6.653 -10.829 1.00 88.00 108 PHE A N 1
ATOM 885 C CA . PHE A 1 108 ? -3.548 -6.690 -10.189 1.00 88.00 108 PHE A CA 1
ATOM 886 C C . PHE A 1 108 ? -3.596 -7.686 -9.020 1.00 88.00 108 PHE A C 1
ATOM 888 O O . PHE A 1 108 ? -4.093 -7.351 -7.939 1.00 88.00 108 PHE A O 1
ATOM 895 N N . LEU A 1 109 ? -3.066 -8.899 -9.208 1.00 89.81 109 LEU A N 1
ATOM 896 C CA . LEU A 1 109 ? -3.037 -9.929 -8.166 1.00 89.81 109 LEU A CA 1
ATOM 897 C C . LEU A 1 109 ? -2.198 -9.501 -6.958 1.00 89.81 109 LEU A C 1
ATOM 899 O O . LEU A 1 109 ? -2.648 -9.662 -5.824 1.00 89.81 109 LEU A O 1
ATOM 903 N N . LEU A 1 110 ? -1.025 -8.910 -7.187 1.00 88.56 110 LEU A N 1
ATOM 904 C CA . LEU A 1 110 ? -0.151 -8.413 -6.122 1.00 88.56 110 LEU A CA 1
ATOM 905 C C . LEU A 1 110 ? -0.812 -7.284 -5.323 1.00 88.56 110 LEU A C 1
ATOM 907 O O . LEU A 1 110 ? -0.867 -7.347 -4.095 1.00 88.56 110 LEU A O 1
ATOM 911 N N . VAL A 1 111 ? -1.397 -6.297 -6.007 1.00 85.94 111 VAL A N 1
ATOM 912 C CA . VAL A 1 111 ? -2.134 -5.202 -5.355 1.00 85.94 111 VAL A CA 1
ATOM 913 C C . VAL A 1 111 ? -3.303 -5.743 -4.527 1.00 85.94 111 VAL A C 1
ATOM 915 O O . VAL A 1 111 ? -3.511 -5.324 -3.385 1.00 85.94 111 VAL A O 1
ATOM 918 N N . THR A 1 112 ? -4.039 -6.715 -5.069 1.00 86.69 112 THR A N 1
ATOM 919 C CA . THR A 1 112 ? -5.136 -7.385 -4.358 1.00 86.69 112 THR A CA 1
ATOM 920 C C . THR A 1 112 ? -4.632 -8.112 -3.110 1.00 86.69 112 THR A C 1
ATOM 922 O O . THR A 1 112 ? -5.239 -7.995 -2.043 1.00 86.69 112 THR A O 1
ATOM 925 N N . ALA A 1 113 ? -3.510 -8.828 -3.214 1.00 87.31 113 ALA A N 1
ATOM 926 C CA . ALA A 1 113 ? -2.910 -9.559 -2.103 1.00 87.31 113 ALA A CA 1
ATOM 927 C C . ALA A 1 113 ? -2.464 -8.620 -0.971 1.00 87.31 113 ALA A C 1
ATOM 929 O O . ALA A 1 113 ? -2.796 -8.872 0.189 1.00 87.31 113 ALA A O 1
ATOM 930 N N . VAL A 1 114 ? -1.796 -7.506 -1.296 1.00 86.00 114 VAL A N 1
ATOM 931 C CA . VAL A 1 114 ? -1.408 -6.485 -0.306 1.00 86.00 114 VAL A CA 1
ATOM 932 C C . VAL A 1 114 ? -2.641 -5.904 0.374 1.00 86.00 114 VAL A C 1
ATOM 934 O O . VAL A 1 114 ? -2.694 -5.834 1.602 1.00 86.00 114 VAL A O 1
ATOM 937 N N . TYR A 1 115 ? -3.665 -5.542 -0.401 1.00 82.75 115 TYR A N 1
ATOM 938 C CA . TYR A 1 115 ? -4.893 -4.967 0.141 1.00 82.75 115 TYR A CA 1
ATOM 939 C C . TYR A 1 115 ? -5.611 -5.923 1.105 1.00 82.75 115 TYR A C 1
ATOM 941 O O . TYR A 1 115 ? -6.025 -5.522 2.198 1.00 82.75 115 TYR A O 1
ATOM 949 N N . LEU A 1 116 ? -5.733 -7.201 0.730 1.00 83.00 116 LEU A N 1
ATOM 950 C CA . LEU A 1 116 ? -6.305 -8.230 1.597 1.00 83.00 116 LEU A CA 1
ATOM 951 C C . LEU A 1 116 ? -5.450 -8.456 2.846 1.00 83.00 116 LEU A C 1
ATOM 953 O O . LEU A 1 116 ? -6.008 -8.539 3.938 1.00 83.00 116 LEU A O 1
ATOM 957 N N . GLY A 1 117 ? -4.123 -8.501 2.711 1.00 81.75 117 GLY A N 1
ATOM 958 C CA . GLY A 1 117 ? -3.199 -8.653 3.835 1.00 81.75 117 GLY A CA 1
ATOM 959 C C . GLY A 1 117 ? -3.355 -7.534 4.865 1.00 81.75 117 GLY A C 1
ATOM 960 O O . GLY A 1 117 ? -3.556 -7.806 6.050 1.00 81.75 117 GLY A O 1
ATOM 961 N N . VAL A 1 118 ? -3.372 -6.279 4.408 1.00 76.94 118 VAL A N 1
A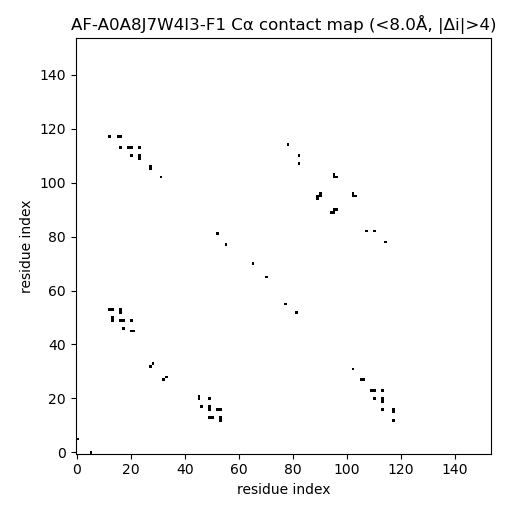TOM 962 C CA . VAL A 1 118 ? -3.601 -5.101 5.263 1.00 76.94 118 VAL A CA 1
ATOM 963 C C . VAL A 1 118 ? -4.963 -5.191 5.951 1.00 76.94 118 VAL A C 1
ATOM 965 O O . VAL A 1 118 ? -5.057 -5.003 7.163 1.00 76.94 118 VAL A O 1
ATOM 968 N N . LYS A 1 119 ? -6.020 -5.555 5.214 1.00 75.81 119 LYS A N 1
ATOM 969 C CA . LYS A 1 119 ? -7.370 -5.714 5.772 1.00 75.81 119 LYS A CA 1
ATOM 970 C C . LYS A 1 119 ? -7.437 -6.804 6.845 1.00 75.81 119 LYS A C 1
ATOM 972 O O . LYS A 1 119 ? -8.090 -6.612 7.869 1.00 75.81 119 LYS A O 1
ATOM 977 N N . VAL A 1 120 ? -6.789 -7.947 6.621 1.00 77.12 120 VAL A N 1
ATOM 978 C CA . VAL A 1 120 ? -6.743 -9.052 7.590 1.00 77.12 120 VAL A CA 1
ATOM 979 C C . VAL A 1 120 ? -6.002 -8.622 8.854 1.00 77.12 120 VAL A C 1
ATOM 981 O O . VAL A 1 120 ? -6.482 -8.894 9.955 1.00 77.12 120 VAL A O 1
ATOM 984 N N . LEU A 1 121 ? -4.876 -7.918 8.718 1.00 73.81 121 LEU A N 1
ATOM 985 C CA . LEU A 1 121 ? -4.114 -7.403 9.858 1.00 73.81 121 LEU A CA 1
ATOM 986 C C . LEU A 1 121 ? -4.907 -6.359 10.654 1.00 73.81 121 LEU A C 1
ATOM 988 O O . LEU A 1 121 ? -4.949 -6.441 11.884 1.00 73.81 121 LEU A O 1
ATOM 992 N N . ALA A 1 122 ? -5.595 -5.443 9.969 1.00 70.56 122 ALA A N 1
ATOM 993 C CA . ALA A 1 122 ? -6.500 -4.485 10.599 1.00 70.56 122 ALA A CA 1
ATOM 994 C C . ALA A 1 122 ? -7.621 -5.205 11.370 1.00 70.56 122 ALA A C 1
ATOM 996 O O . ALA A 1 122 ? -7.814 -4.958 12.558 1.00 70.56 122 ALA A O 1
ATOM 997 N N . PHE A 1 123 ? -8.270 -6.196 10.751 1.00 69.12 123 PHE A N 1
ATOM 998 C CA . PHE A 1 123 ? -9.337 -6.971 11.390 1.00 69.12 123 PHE A CA 1
ATOM 999 C C . PHE A 1 123 ? -8.861 -7.743 12.630 1.00 69.12 123 PHE A C 1
ATOM 1001 O O . PHE A 1 123 ? -9.553 -7.786 13.649 1.00 69.12 123 PHE A O 1
ATOM 1008 N N . GLN A 1 124 ? -7.669 -8.348 12.577 1.00 70.50 124 GLN A N 1
ATOM 1009 C CA . GLN A 1 124 ? -7.086 -9.014 13.745 1.00 70.50 124 GLN A CA 1
ATOM 1010 C C . GLN A 1 124 ? -6.811 -8.028 14.882 1.00 70.50 124 GLN A C 1
ATOM 1012 O O . GLN A 1 124 ? -7.021 -8.360 16.050 1.00 70.50 124 GLN A O 1
ATOM 1017 N N . ASN A 1 125 ? -6.338 -6.827 14.553 1.00 66.19 125 ASN A N 1
ATOM 1018 C CA . ASN A 1 125 ? -6.092 -5.790 15.540 1.00 66.19 125 ASN A CA 1
ATOM 1019 C C . ASN A 1 125 ? -7.391 -5.304 16.196 1.00 66.19 125 ASN A C 1
ATOM 1021 O O . ASN A 1 125 ? -7.445 -5.187 17.420 1.00 66.19 125 ASN A O 1
ATOM 1025 N N . ASP A 1 126 ? -8.440 -5.094 15.404 1.00 65.69 126 ASP A N 1
ATOM 1026 C CA . ASP A 1 126 ? -9.747 -4.669 15.907 1.00 65.69 126 ASP A CA 1
ATOM 1027 C C . ASP A 1 126 ? -10.365 -5.728 16.826 1.00 65.69 126 ASP A C 1
ATOM 1029 O O . ASP A 1 126 ? -10.892 -5.390 17.888 1.00 65.69 126 ASP A O 1
ATOM 1033 N N . ARG A 1 127 ? -10.217 -7.024 16.499 1.00 67.94 127 ARG A N 1
ATOM 1034 C CA . ARG A 1 127 ? -10.631 -8.109 17.408 1.00 67.94 127 ARG A CA 1
ATOM 1035 C C . ARG A 1 127 ? -9.880 -8.072 18.737 1.00 67.94 127 ARG A C 1
ATOM 1037 O O . ARG A 1 127 ? -10.515 -8.148 19.784 1.00 67.94 127 ARG A O 1
ATOM 1044 N N . LYS A 1 128 ? -8.552 -7.905 18.713 1.00 64.88 128 LYS A N 1
ATOM 1045 C CA . LYS A 1 128 ? -7.743 -7.805 19.944 1.00 64.88 128 LYS A CA 1
ATOM 1046 C C . LYS A 1 128 ? -8.161 -6.610 20.803 1.00 64.88 128 LYS A C 1
ATOM 1048 O O . LYS A 1 128 ? -8.192 -6.718 22.026 1.00 64.88 128 LYS A O 1
ATOM 1053 N N . MET A 1 129 ? -8.493 -5.485 20.170 1.00 66.06 129 MET A N 1
ATOM 1054 C CA . MET A 1 129 ? -8.970 -4.290 20.865 1.00 66.06 129 MET A CA 1
ATOM 1055 C C . MET A 1 129 ? -10.350 -4.516 21.504 1.00 66.06 129 MET A C 1
ATOM 1057 O O . MET A 1 129 ? -10.562 -4.128 22.653 1.00 66.06 129 MET A O 1
ATOM 1061 N N . ALA A 1 130 ? -11.270 -5.179 20.795 1.00 63.97 130 ALA A N 1
ATOM 1062 C CA . ALA A 1 130 ? -12.601 -5.509 21.306 1.00 63.97 130 ALA A CA 1
ATOM 1063 C C . ALA A 1 130 ? -12.542 -6.468 22.508 1.00 63.97 130 ALA A C 1
ATOM 1065 O O . ALA A 1 130 ? -13.214 -6.241 23.515 1.00 63.97 130 ALA A O 1
ATOM 1066 N N . ASP A 1 131 ? -11.681 -7.487 22.447 1.00 69.50 131 ASP A N 1
ATOM 1067 C CA . ASP A 1 131 ? -11.485 -8.431 23.554 1.00 69.50 131 ASP A CA 1
ATOM 1068 C C . ASP A 1 131 ? -10.882 -7.741 24.791 1.00 69.50 131 ASP A C 1
ATOM 1070 O O . ASP A 1 131 ? -11.279 -8.021 25.926 1.00 69.50 131 ASP A O 1
ATOM 1074 N N . LEU A 1 132 ? -9.966 -6.785 24.585 1.00 72.69 132 LEU A N 1
ATOM 1075 C CA . LEU A 1 132 ? -9.404 -5.965 25.662 1.00 72.69 132 LEU A CA 1
ATOM 1076 C C . LEU A 1 132 ? -10.481 -5.100 26.338 1.00 72.69 132 LEU A C 1
ATOM 1078 O O . LEU A 1 132 ? -10.514 -5.006 27.566 1.00 72.69 132 LEU A O 1
ATOM 1082 N N . LEU A 1 133 ? -11.359 -4.475 25.548 1.00 71.44 133 LEU A N 1
ATOM 1083 C CA . LEU A 1 133 ? -12.466 -3.656 26.051 1.00 71.44 133 LEU A CA 1
ATOM 1084 C C . LEU A 1 133 ? -13.464 -4.495 26.857 1.00 71.44 133 LEU A C 1
ATOM 1086 O O . LEU A 1 133 ? -13.807 -4.104 27.972 1.00 71.44 133 LEU A O 1
ATOM 1090 N N . ASN A 1 134 ? -13.857 -5.669 26.352 1.00 77.25 134 ASN A N 1
ATOM 1091 C CA . ASN A 1 134 ? -14.749 -6.585 27.070 1.00 77.25 134 ASN A CA 1
ATOM 1092 C C . ASN A 1 134 ? -14.156 -7.055 28.404 1.00 77.25 134 ASN A C 1
ATOM 1094 O O . ASN A 1 134 ? -14.863 -7.085 29.411 1.00 77.25 134 ASN A O 1
ATOM 1098 N N . ARG A 1 135 ? -12.850 -7.357 28.448 1.00 74.88 135 ARG A N 1
ATOM 1099 C CA . ARG A 1 135 ? -12.164 -7.692 29.708 1.00 74.88 135 ARG A CA 1
ATOM 1100 C C . ARG A 1 135 ? -12.199 -6.542 30.709 1.00 74.88 135 ARG A C 1
ATOM 1102 O O . ARG A 1 135 ? -12.565 -6.761 31.860 1.00 74.88 135 ARG A O 1
ATOM 1109 N N . LYS A 1 136 ? -11.862 -5.323 30.275 1.00 77.19 136 LYS A N 1
ATOM 1110 C CA . LYS A 1 136 ? -11.864 -4.145 31.157 1.00 77.19 136 LYS A CA 1
ATOM 1111 C C . LYS A 1 136 ? -13.260 -3.815 31.688 1.00 77.19 136 LYS A C 1
ATOM 1113 O O . LYS A 1 136 ? -13.388 -3.465 32.855 1.00 77.19 136 LYS A O 1
ATOM 1118 N N . LEU A 1 137 ? -14.298 -3.955 30.862 1.00 74.25 137 LEU A N 1
ATOM 1119 C CA . LEU A 1 137 ? -15.694 -3.783 31.281 1.00 74.25 137 LEU A CA 1
ATOM 1120 C C . LEU A 1 137 ? -16.097 -4.798 32.364 1.00 74.25 137 LEU A C 1
ATOM 1122 O O . LEU A 1 137 ? -16.726 -4.416 33.348 1.00 74.25 137 LEU A O 1
ATOM 1126 N N . GLY A 1 138 ? -15.696 -6.066 32.222 1.00 76.75 138 GLY A N 1
ATOM 1127 C CA . GLY A 1 138 ? -15.947 -7.100 33.233 1.00 76.75 138 GLY A CA 1
ATOM 1128 C C . GLY A 1 138 ? -15.211 -6.852 34.554 1.00 76.75 138 GLY A C 1
ATOM 1129 O O . GLY A 1 138 ? -15.793 -7.009 35.626 1.00 76.75 138 GLY A O 1
ATOM 1130 N N . GLU A 1 139 ? -13.954 -6.407 34.489 1.00 82.00 139 GLU A N 1
ATOM 1131 C CA . GLU A 1 139 ? -13.170 -6.037 35.676 1.00 82.00 139 GLU A CA 1
ATOM 1132 C C . GLU A 1 139 ? -13.803 -4.852 36.428 1.00 82.00 139 GLU A C 1
AT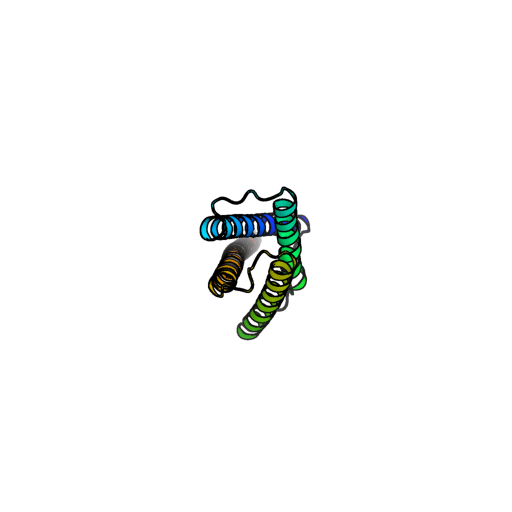OM 1134 O O . GLU A 1 139 ? -13.940 -4.914 37.650 1.00 82.00 139 GLU A O 1
ATOM 1139 N N . PHE A 1 140 ? -14.272 -3.818 35.718 1.00 77.81 140 PHE A N 1
ATOM 1140 C CA . PHE A 1 140 ? -14.974 -2.681 36.329 1.00 77.81 140 PHE A CA 1
ATOM 1141 C C . PHE A 1 140 ? -16.279 -3.085 37.028 1.00 77.81 140 PHE A C 1
ATOM 1143 O O . PHE A 1 140 ? -16.551 -2.595 38.122 1.00 77.81 140 PHE A O 1
ATOM 1150 N N . HIS A 1 141 ? -17.070 -3.980 36.430 1.00 74.38 141 HIS A N 1
ATOM 1151 C CA . HIS A 1 141 ? -18.344 -4.425 37.008 1.00 74.38 141 HIS A CA 1
ATOM 1152 C C . HIS A 1 141 ? -18.143 -5.270 38.279 1.00 74.38 141 HIS A C 1
ATOM 1154 O O . HIS A 1 141 ? -18.903 -5.161 39.239 1.00 74.38 141 HIS A O 1
ATOM 1160 N N . ASN A 1 142 ? -17.088 -6.089 38.308 1.00 78.38 142 ASN A N 1
ATOM 1161 C CA . ASN A 1 142 ? -16.734 -6.875 39.489 1.00 78.38 142 ASN A CA 1
ATOM 1162 C C . ASN A 1 142 ? -16.180 -5.997 40.621 1.00 78.38 142 ASN A C 1
ATOM 1164 O O . ASN A 1 142 ? -16.500 -6.231 41.786 1.00 78.38 142 ASN A O 1
ATOM 1168 N N . LEU A 1 143 ? -15.387 -4.972 40.289 1.00 78.56 143 LEU A N 1
ATOM 1169 C CA . LEU A 1 143 ? -14.869 -4.002 41.261 1.00 78.56 143 LEU A CA 1
ATOM 1170 C C . LEU A 1 143 ? -15.987 -3.154 41.881 1.00 78.56 143 LEU A C 1
ATOM 1172 O O . LEU A 1 143 ? -16.002 -2.981 43.099 1.00 78.56 143 LEU A O 1
ATOM 1176 N N . SER A 1 144 ? -16.942 -2.671 41.077 1.00 74.88 144 SER A N 1
ATOM 1177 C CA . SER A 1 144 ? -18.092 -1.914 41.590 1.00 74.88 144 SER A CA 1
ATOM 1178 C C . SER A 1 144 ? -19.046 -2.782 42.417 1.00 74.88 144 SER A C 1
ATOM 1180 O O . SER A 1 144 ? -19.581 -2.324 43.422 1.00 74.88 144 SER A O 1
ATOM 1182 N N . GLY A 1 145 ? -19.224 -4.058 42.062 1.00 75.56 145 GLY A N 1
ATOM 1183 C CA . GLY A 1 145 ? -19.978 -5.007 42.885 1.00 75.56 145 GLY A CA 1
ATOM 1184 C C . GLY A 1 145 ? -19.321 -5.266 44.246 1.00 75.56 145 GLY A C 1
ATOM 1185 O O . GLY A 1 145 ? -20.006 -5.297 45.266 1.00 75.56 145 GLY A O 1
ATOM 1186 N N . GLN A 1 146 ? -17.990 -5.394 44.286 1.00 73.12 146 GLN A N 1
ATOM 1187 C CA . GLN A 1 146 ? -17.247 -5.602 45.534 1.00 73.12 146 GLN A CA 1
ATOM 1188 C C . GLN A 1 146 ? -17.248 -4.377 46.453 1.00 73.12 146 GLN A C 1
ATOM 1190 O O . GLN A 1 146 ? -17.316 -4.553 47.667 1.00 73.12 146 GLN A O 1
ATOM 1195 N N . SER A 1 147 ? -17.191 -3.153 45.915 1.00 70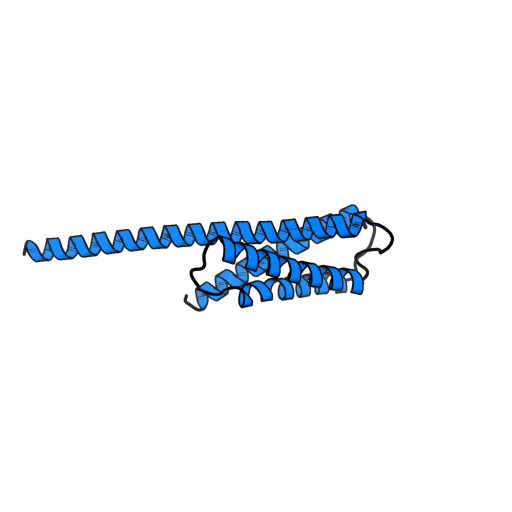.50 147 SER A N 1
ATOM 1196 C CA . SER A 1 147 ? -17.268 -1.941 46.743 1.00 70.50 147 SER A CA 1
ATOM 1197 C C . SER A 1 147 ? -18.637 -1.791 47.410 1.00 70.50 147 SER A C 1
ATOM 1199 O O . SER A 1 147 ? -18.703 -1.495 48.599 1.00 70.50 147 SER A O 1
ATOM 1201 N N . MET A 1 148 ? -19.717 -2.092 46.680 1.00 72.25 148 MET A N 1
ATOM 1202 C CA . MET A 1 148 ? -21.090 -2.036 47.201 1.00 72.25 148 MET A CA 1
ATOM 1203 C C . MET A 1 148 ? -21.365 -3.113 48.263 1.00 72.25 148 MET A C 1
ATOM 1205 O O . MET A 1 148 ? -22.091 -2.867 49.221 1.00 72.25 148 MET A O 1
ATOM 1209 N N . ASP A 1 149 ? -20.786 -4.312 48.119 1.00 73.12 149 ASP A N 1
ATOM 1210 C CA . ASP A 1 149 ? -20.953 -5.399 49.099 1.00 73.12 149 ASP A CA 1
ATOM 1211 C C . ASP A 1 149 ? -20.110 -5.185 50.370 1.00 73.12 149 ASP A C 1
ATOM 1213 O O . ASP A 1 149 ? -20.411 -5.747 51.424 1.00 73.12 149 ASP A O 1
ATOM 1217 N N . LYS A 1 150 ? -19.058 -4.359 50.277 1.00 71.75 150 LYS A N 1
ATOM 1218 C CA . LYS A 1 150 ? -18.212 -3.962 51.407 1.00 71.75 150 LYS A CA 1
ATOM 1219 C C . LYS A 1 150 ? -18.868 -2.861 52.247 1.00 71.75 150 LYS A C 1
ATOM 1221 O O . LYS A 1 150 ? -18.922 -3.012 53.459 1.00 71.75 150 LYS A O 1
ATOM 1226 N N . GLU A 1 151 ? -19.464 -1.847 51.613 1.00 68.06 151 GLU A N 1
ATOM 1227 C CA . GLU A 1 151 ? -20.259 -0.808 52.301 1.00 68.06 151 GLU A CA 1
ATOM 1228 C C . GLU A 1 151 ? -21.519 -1.360 52.988 1.00 68.06 151 GLU A C 1
ATOM 1230 O O . GLU A 1 151 ? -22.017 -0.763 53.930 1.00 68.06 151 GLU A O 1
ATOM 1235 N N . ARG A 1 152 ? -22.054 -2.502 52.537 1.00 70.38 152 ARG A N 1
ATOM 1236 C CA . ARG A 1 152 ? -23.258 -3.115 53.131 1.00 70.38 152 ARG A CA 1
ATOM 1237 C C . ARG A 1 152 ? -22.986 -3.942 54.393 1.00 70.38 152 ARG A C 1
ATOM 1239 O O . ARG A 1 152 ? -23.939 -4.374 55.041 1.00 70.38 152 ARG A O 1
ATOM 1246 N N . LYS A 1 153 ? -21.719 -4.258 54.673 1.00 69.50 153 LYS A N 1
ATOM 1247 C CA . LYS A 1 153 ? -21.287 -5.098 55.807 1.00 69.50 153 LYS A CA 1
ATOM 1248 C C . LYS A 1 153 ? -20.636 -4.291 56.936 1.00 69.50 153 LYS A C 1
ATOM 1250 O O . LYS A 1 153 ? -20.349 -4.881 57.976 1.00 69.50 153 LYS A O 1
ATOM 1255 N N . GLU A 1 154 ? -20.406 -3.000 56.717 1.00 61.19 154 GLU A N 1
ATOM 1256 C CA . GLU A 1 154 ? -20.007 -2.006 57.725 1.00 61.19 154 GLU A CA 1
ATOM 1257 C C . GLU A 1 154 ? -21.246 -1.281 58.269 1.00 61.19 154 GLU A C 1
ATOM 1259 O O . GLU A 1 154 ? -21.240 -0.966 59.480 1.00 61.19 154 GLU A O 1
#

Organism: NCBI:txid2818044

Solvent-accessible surface area (backbone atoms only — not comparable to full-atom values): 8788 Å² total; per-residue (Å²): 134,57,71,68,57,51,51,53,52,50,53,50,52,44,53,52,51,36,51,40,50,52,53,42,49,51,54,50,37,60,73,75,44,72,85,66,85,79,57,74,65,57,59,53,50,52,52,52,47,36,54,60,65,50,49,56,60,63,77,64,68,62,92,67,93,58,59,75,66,58,54,49,53,56,48,52,53,52,50,51,52,52,50,51,52,51,49,53,50,34,50,76,72,60,76,43,62,93,88,44,76,64,53,58,51,52,52,51,51,43,56,50,49,40,53,50,51,54,51,52,54,50,52,53,49,53,51,56,51,50,54,52,51,54,50,52,54,52,52,51,53,52,52,55,52,51,55,55,59,51,66,72,76,110